Protein AF-A0A8T4M626-F1 (afdb_monomer_lite)

Radius of gyration: 35.27 Å; chains: 1; bounding box: 55×32×104 Å

Foldseek 3Di:
DDPVVVVVVVVVVVVVVVVVVPPPPPPPPPPPPPPPVPQQKAKDKDVQFPAQADWIKIWIQDRVVRDIDIDTKDQDPDDPFSQKIWDWGQDPSNDTDTDMDGLVVVPFGWDADPRHIHTD

Structure (mmCIF, N/CA/C/O backbone):
data_AF-A0A8T4M626-F1
#
_entry.id   AF-A0A8T4M626-F1
#
loop_
_atom_site.group_PDB
_atom_site.id
_atom_site.type_symbol
_atom_site.label_atom_id
_atom_site.label_alt_id
_atom_site.label_comp_id
_atom_site.label_asym_id
_atom_site.label_entity_id
_atom_site.label_seq_id
_atom_site.pdbx_PDB_ins_code
_atom_site.Cartn_x
_atom_site.Cartn_y
_atom_site.Cartn_z
_atom_site.occupancy
_atom_site.B_iso_or_equiv
_atom_site.auth_seq_id
_atom_site.auth_comp_id
_atom_site.auth_asym_id
_atom_site.auth_atom_id
_atom_site.pdbx_PDB_model_num
ATOM 1 N N . MET A 1 1 ? 32.036 -14.015 -90.762 1.00 57.12 1 MET A N 1
ATOM 2 C CA . MET A 1 1 ? 32.161 -13.752 -89.309 1.00 57.12 1 MET A CA 1
ATOM 3 C C . MET A 1 1 ? 32.916 -14.909 -88.667 1.00 57.12 1 MET A C 1
ATOM 5 O O . MET A 1 1 ? 32.572 -16.057 -88.918 1.00 57.12 1 MET A O 1
ATOM 9 N N . LYS A 1 2 ? 34.026 -14.626 -87.973 1.00 62.91 2 LYS A N 1
ATOM 10 C CA . LYS A 1 2 ? 34.991 -15.639 -87.510 1.00 62.91 2 LYS A CA 1
ATOM 11 C C . LYS A 1 2 ? 34.358 -16.486 -86.396 1.00 62.91 2 LYS A C 1
ATOM 13 O O . LYS A 1 2 ? 33.916 -15.924 -85.401 1.00 62.91 2 LYS A O 1
ATOM 18 N N . LYS A 1 3 ? 34.348 -17.818 -86.553 1.00 63.09 3 LYS A N 1
ATOM 19 C CA . LYS A 1 3 ? 33.780 -18.803 -85.599 1.00 63.09 3 LYS A CA 1
ATOM 20 C C . LYS A 1 3 ? 34.244 -18.591 -84.142 1.00 63.09 3 LYS A C 1
ATOM 22 O O . LYS A 1 3 ? 33.512 -18.890 -83.209 1.00 63.09 3 LYS A O 1
ATOM 27 N N . TRP A 1 4 ? 35.413 -17.980 -83.964 1.00 67.81 4 TRP A N 1
ATOM 28 C CA . TRP A 1 4 ? 36.001 -17.590 -82.680 1.00 67.81 4 TRP A CA 1
ATOM 29 C C . TRP A 1 4 ? 35.215 -16.519 -81.904 1.00 67.81 4 TRP A C 1
ATOM 31 O O . TRP A 1 4 ? 35.236 -16.522 -80.679 1.00 67.81 4 TRP A O 1
ATOM 41 N N . VAL A 1 5 ? 34.478 -15.638 -82.589 1.00 72.62 5 VAL A N 1
ATOM 42 C CA . VAL A 1 5 ? 33.690 -14.575 -81.936 1.00 72.62 5 VAL A CA 1
ATOM 43 C C . VAL A 1 5 ? 32.458 -15.159 -81.241 1.00 72.62 5 VAL A C 1
ATOM 45 O O . VAL A 1 5 ? 32.122 -14.753 -80.136 1.00 72.62 5 VAL A O 1
ATOM 48 N N . ILE A 1 6 ? 31.825 -16.166 -81.848 1.00 70.75 6 ILE A N 1
ATOM 49 C CA . ILE A 1 6 ? 30.635 -16.823 -81.288 1.00 70.75 6 ILE A CA 1
ATOM 50 C C . ILE A 1 6 ? 31.006 -17.599 -80.016 1.00 70.75 6 ILE A C 1
ATOM 52 O O . ILE A 1 6 ? 30.302 -17.510 -79.014 1.00 70.75 6 ILE A O 1
ATOM 56 N N . ALA A 1 7 ? 32.151 -18.290 -80.022 1.00 72.44 7 ALA A N 1
ATOM 57 C CA . ALA A 1 7 ? 32.646 -19.007 -78.848 1.00 72.44 7 ALA A CA 1
ATOM 58 C C . ALA A 1 7 ? 32.935 -18.063 -77.665 1.00 72.44 7 ALA A C 1
ATOM 60 O O . ALA A 1 7 ? 32.554 -18.363 -76.536 1.00 72.44 7 ALA A O 1
ATOM 61 N N . ALA A 1 8 ? 33.537 -16.896 -77.921 1.00 75.06 8 ALA A N 1
ATOM 62 C CA . ALA A 1 8 ? 33.835 -15.915 -76.877 1.00 75.06 8 ALA A CA 1
ATOM 63 C C . ALA A 1 8 ? 32.566 -15.334 -76.225 1.00 75.06 8 ALA A C 1
ATOM 65 O O . ALA A 1 8 ? 32.515 -15.176 -75.006 1.00 75.06 8 ALA A O 1
ATOM 66 N N . VAL A 1 9 ? 31.520 -15.068 -77.016 1.00 77.12 9 VAL A N 1
ATOM 67 C CA . VAL A 1 9 ? 30.245 -14.529 -76.509 1.00 77.12 9 VAL A CA 1
ATOM 68 C C . VAL A 1 9 ? 29.505 -15.556 -75.646 1.00 77.12 9 VAL A C 1
ATOM 70 O O . VAL A 1 9 ? 28.966 -15.197 -74.601 1.00 77.12 9 VAL A O 1
ATOM 73 N N . ILE A 1 10 ? 29.522 -16.836 -76.033 1.00 77.31 10 ILE A N 1
ATOM 74 C CA . ILE A 1 10 ? 28.875 -17.913 -75.264 1.00 77.31 10 ILE A CA 1
ATOM 75 C C . ILE A 1 10 ? 29.564 -18.110 -73.908 1.00 77.31 10 ILE A C 1
ATOM 77 O O . ILE A 1 10 ? 28.886 -18.200 -72.886 1.00 77.31 10 ILE A O 1
ATOM 81 N N . VAL A 1 11 ? 30.901 -18.121 -73.877 1.00 78.06 11 VAL A N 1
ATOM 82 C CA . VAL A 1 11 ? 31.659 -18.258 -72.622 1.00 78.06 11 VAL A CA 1
ATOM 83 C C . VAL A 1 11 ? 31.390 -17.074 -71.693 1.00 78.06 11 VAL A C 1
ATOM 85 O O . VAL A 1 11 ? 31.130 -17.276 -70.508 1.00 78.06 11 VAL A O 1
ATOM 88 N N . LEU A 1 12 ? 31.370 -15.847 -72.223 1.00 78.19 12 LEU A N 1
ATOM 89 C CA . LEU A 1 12 ? 31.087 -14.653 -71.425 1.00 78.19 12 LEU A CA 1
ATOM 90 C C . LEU A 1 12 ? 29.668 -14.683 -70.829 1.00 78.19 12 LEU A C 1
ATOM 92 O O . LEU A 1 12 ? 29.491 -14.386 -69.648 1.00 78.19 12 LEU A O 1
ATOM 96 N N . ALA A 1 13 ? 28.669 -15.105 -71.609 1.00 76.19 13 ALA A N 1
ATOM 97 C CA . ALA A 1 13 ? 27.291 -15.237 -71.137 1.00 76.19 13 ALA A CA 1
ATOM 98 C C . ALA A 1 13 ? 27.148 -16.284 -70.015 1.00 76.19 13 ALA A C 1
ATOM 100 O O . ALA A 1 13 ? 26.428 -16.048 -69.043 1.00 76.19 13 ALA A O 1
ATOM 101 N N . MET A 1 14 ? 27.868 -17.410 -70.100 1.00 74.62 14 MET A N 1
ATOM 102 C CA . MET A 1 14 ? 27.851 -18.443 -69.055 1.00 74.62 14 MET A CA 1
ATOM 103 C C . MET A 1 14 ? 28.494 -17.972 -67.742 1.00 74.62 14 MET A C 1
ATOM 105 O O . MET A 1 14 ? 27.971 -18.276 -66.671 1.00 74.62 14 MET A O 1
ATOM 109 N N . VAL A 1 15 ? 29.580 -17.191 -67.795 1.00 73.62 15 VAL A N 1
ATOM 110 C CA . VAL A 1 15 ? 30.222 -16.643 -66.582 1.00 73.62 15 VAL A CA 1
ATOM 111 C C . VAL A 1 15 ? 29.300 -15.652 -65.865 1.00 73.62 15 VAL A C 1
ATOM 113 O O . VAL A 1 15 ? 29.197 -15.686 -64.639 1.00 73.62 15 VAL A O 1
ATOM 116 N N . ILE A 1 16 ? 28.577 -14.814 -66.614 1.00 70.12 16 ILE A N 1
ATOM 117 C CA . ILE A 1 16 ? 27.623 -13.855 -66.039 1.00 70.12 16 ILE A CA 1
ATOM 118 C C . ILE A 1 16 ? 26.457 -14.598 -65.364 1.00 70.12 16 ILE A C 1
ATOM 120 O O . ILE A 1 16 ? 26.126 -14.303 -64.217 1.00 70.12 16 ILE A O 1
ATOM 124 N N . LEU A 1 17 ? 25.885 -15.615 -66.020 1.00 63.06 17 LEU A N 1
ATOM 125 C CA . LEU A 1 17 ? 24.790 -16.423 -65.461 1.00 63.06 17 LEU A CA 1
ATOM 126 C C . LEU A 1 17 ? 25.182 -17.167 -64.172 1.00 63.06 17 LEU A C 1
ATOM 128 O O . LEU A 1 17 ? 24.384 -17.231 -63.238 1.00 63.06 17 LEU A O 1
ATOM 132 N N . LEU A 1 18 ? 26.413 -17.680 -64.083 1.00 61.62 18 LEU A N 1
ATOM 133 C CA . LEU A 1 18 ? 26.911 -18.339 -62.869 1.00 61.62 18 LEU A CA 1
ATOM 134 C C . LEU A 1 18 ? 27.254 -17.344 -61.745 1.00 61.62 18 LEU A C 1
ATOM 136 O O . LEU A 1 18 ? 27.127 -17.690 -60.569 1.00 61.62 18 LEU A O 1
ATOM 140 N N . GLY A 1 19 ? 27.642 -16.109 -62.081 1.00 59.06 19 GLY A N 1
ATOM 141 C CA . GLY A 1 19 ? 27.915 -15.046 -61.108 1.00 59.06 19 GLY A CA 1
ATOM 142 C C . GLY A 1 19 ? 26.661 -14.531 -60.392 1.00 59.06 19 GLY A C 1
ATOM 143 O O . GLY A 1 19 ? 26.698 -14.288 -59.186 1.00 59.06 19 GLY A O 1
ATOM 144 N N . PHE A 1 20 ? 25.526 -14.431 -61.093 1.00 57.06 20 PHE A N 1
ATOM 145 C CA . PHE A 1 20 ? 24.267 -13.954 -60.500 1.00 57.06 20 PHE A CA 1
ATOM 146 C C . PHE A 1 20 ? 23.603 -14.967 -59.548 1.00 57.06 20 PHE A C 1
ATOM 148 O O . PHE A 1 20 ? 22.883 -14.562 -58.637 1.00 57.06 20 PHE A O 1
ATOM 155 N N . PHE A 1 21 ? 23.886 -16.268 -59.675 1.00 54.28 21 PHE A N 1
ATOM 156 C CA . PHE A 1 21 ? 23.289 -17.306 -58.817 1.00 54.28 21 PHE A CA 1
ATOM 157 C C . PHE A 1 21 ? 23.892 -17.401 -57.402 1.00 54.28 21 PHE A C 1
ATOM 159 O O . PHE A 1 21 ? 23.375 -18.133 -56.560 1.00 54.28 21 PHE A O 1
ATOM 166 N N . LYS A 1 22 ? 24.981 -16.677 -57.113 1.00 51.44 22 LYS A N 1
ATOM 167 C CA . LYS A 1 22 ? 25.670 -16.717 -55.809 1.00 51.44 22 LYS A CA 1
ATOM 168 C C . LYS A 1 22 ? 25.314 -15.552 -54.875 1.00 51.44 22 LYS A C 1
ATOM 170 O O . LYS A 1 22 ? 25.767 -15.560 -53.735 1.00 51.44 22 LYS A O 1
ATOM 175 N N . LEU A 1 23 ? 24.500 -14.579 -55.309 1.00 53.00 23 LEU A N 1
ATOM 176 C CA . LEU A 1 23 ? 24.201 -13.371 -54.518 1.00 53.00 23 LEU A CA 1
ATOM 177 C C . LEU A 1 23 ? 22.860 -13.377 -53.759 1.00 53.00 23 LEU A C 1
ATOM 179 O O . LEU A 1 23 ? 22.566 -12.414 -53.060 1.00 53.00 23 LEU A O 1
ATOM 183 N N . SER A 1 24 ? 22.057 -14.440 -53.841 1.00 52.94 24 SER A N 1
ATOM 184 C CA . SER A 1 24 ? 20.772 -14.554 -53.121 1.00 52.94 24 SER A CA 1
ATOM 185 C C . SER A 1 24 ? 20.856 -15.331 -51.794 1.00 52.94 24 SER A C 1
ATOM 187 O O . SER A 1 24 ? 19.844 -15.515 -51.126 1.00 52.94 24 SER A O 1
ATOM 189 N N . GLY A 1 25 ? 22.054 -15.773 -51.388 1.00 53.41 25 GLY A N 1
ATOM 190 C CA . GLY A 1 25 ? 22.265 -16.648 -50.224 1.00 53.41 25 GLY A CA 1
ATOM 191 C C . GLY A 1 25 ? 22.614 -15.969 -48.892 1.00 53.41 25 GLY A C 1
ATOM 192 O O . GLY A 1 25 ? 22.757 -16.669 -47.895 1.00 53.41 25 GLY A O 1
ATOM 193 N N . TYR A 1 26 ? 22.746 -14.640 -48.834 1.00 57.34 26 TYR A N 1
ATOM 194 C CA . TYR A 1 26 ? 23.095 -13.919 -47.597 1.00 57.34 26 TYR A CA 1
ATOM 195 C C . TYR A 1 26 ? 21.916 -13.111 -47.045 1.00 57.34 26 TYR A C 1
ATOM 197 O O . TYR A 1 26 ? 22.051 -11.945 -46.694 1.00 57.34 26 TYR A O 1
ATOM 205 N N . ALA A 1 27 ? 20.742 -13.730 -46.953 1.00 55.94 27 ALA A N 1
ATOM 206 C CA . ALA A 1 27 ? 19.688 -13.253 -46.068 1.00 55.94 27 ALA A CA 1
ATOM 207 C C . ALA A 1 27 ? 19.678 -14.141 -44.822 1.00 55.94 27 ALA A C 1
ATOM 209 O O . ALA A 1 27 ? 18.869 -15.052 -44.699 1.00 55.94 27 ALA A O 1
ATOM 210 N N . SER A 1 28 ? 20.598 -13.880 -43.895 1.00 51.56 28 SER A N 1
ATOM 211 C CA . SER A 1 28 ? 20.426 -14.315 -42.511 1.00 51.56 28 SER A CA 1
ATOM 212 C C . SER A 1 28 ? 20.402 -13.066 -41.649 1.00 51.56 28 SER A C 1
ATOM 214 O O . SER A 1 28 ? 21.392 -12.665 -41.041 1.00 51.56 28 SER A O 1
ATOM 216 N N . TRP A 1 29 ? 19.252 -12.394 -41.674 1.00 49.44 29 TRP A N 1
ATOM 217 C CA . TRP A 1 29 ? 18.896 -11.462 -40.620 1.00 49.44 29 TRP A CA 1
ATOM 218 C C . TRP A 1 29 ? 18.645 -12.325 -39.394 1.00 49.44 29 TRP A C 1
ATOM 220 O O . TRP A 1 29 ? 17.544 -12.835 -39.189 1.00 49.44 29 TRP A O 1
ATOM 230 N N . SER A 1 30 ? 19.683 -12.532 -38.587 1.00 52.66 30 SER A N 1
ATOM 231 C CA . SER A 1 30 ? 19.474 -12.908 -37.203 1.00 52.66 30 SER A CA 1
ATOM 232 C C . SER A 1 30 ? 18.682 -11.764 -36.577 1.00 52.66 30 SER A C 1
ATOM 234 O O . SER A 1 30 ? 19.250 -10.760 -36.146 1.00 52.66 30 SER A O 1
ATOM 236 N N . HIS A 1 31 ? 17.357 -11.900 -36.541 1.00 45.44 31 HIS A N 1
ATOM 237 C CA . HIS A 1 31 ? 16.566 -11.288 -35.492 1.00 45.44 31 HIS A CA 1
ATOM 238 C C . HIS A 1 31 ? 17.087 -11.906 -34.199 1.00 45.44 31 HIS A C 1
ATOM 240 O O . HIS A 1 31 ? 16.588 -12.915 -33.711 1.00 45.44 31 HIS A O 1
ATOM 246 N N . GLN A 1 32 ? 18.156 -11.318 -33.670 1.00 48.69 32 GLN A N 1
ATOM 247 C CA . GLN A 1 32 ? 18.458 -11.417 -32.267 1.00 48.69 32 GLN A CA 1
ATOM 248 C C . GLN A 1 32 ? 17.275 -10.724 -31.612 1.00 48.69 32 GLN A C 1
ATOM 250 O O . GLN A 1 32 ? 17.243 -9.503 -31.471 1.00 48.69 32 GLN A O 1
ATOM 255 N N . SER A 1 33 ? 16.244 -11.514 -31.314 1.00 57.03 33 SER A N 1
ATOM 256 C CA . SER A 1 33 ? 15.279 -11.193 -30.289 1.00 57.03 33 SER A CA 1
ATOM 257 C C . SER A 1 33 ? 16.136 -10.894 -29.073 1.00 57.03 33 SER A C 1
ATOM 259 O O . SER A 1 33 ? 16.566 -11.798 -28.359 1.00 57.03 33 SER A O 1
ATOM 261 N N . GLN A 1 34 ? 16.474 -9.618 -28.879 1.00 51.72 34 GLN A N 1
ATOM 262 C CA . GLN A 1 34 ? 16.737 -9.132 -27.549 1.00 51.72 34 GLN A CA 1
ATOM 263 C C . GLN A 1 34 ? 15.511 -9.601 -26.789 1.00 51.72 34 GLN A C 1
ATOM 265 O O . GLN A 1 34 ? 14.401 -9.124 -27.027 1.00 51.72 34 GLN A O 1
ATOM 270 N N . SER A 1 35 ? 15.703 -10.637 -25.976 1.00 56.19 35 SER A N 1
ATOM 271 C CA . SER A 1 35 ? 14.854 -10.877 -24.835 1.00 56.19 35 SER A CA 1
ATOM 272 C C . SER A 1 35 ? 14.815 -9.523 -24.150 1.00 56.19 35 SER A C 1
ATOM 274 O O . SER A 1 35 ? 15.784 -9.111 -23.508 1.00 56.19 35 SER A O 1
ATOM 276 N N . ILE A 1 36 ? 13.753 -8.757 -24.412 1.00 57.56 36 ILE A N 1
ATOM 277 C CA . ILE A 1 36 ? 13.347 -7.696 -23.521 1.00 57.56 36 ILE A CA 1
ATOM 278 C C . ILE A 1 36 ? 13.169 -8.483 -22.242 1.00 57.56 36 ILE A C 1
ATOM 280 O O . ILE A 1 36 ? 12.197 -9.227 -22.115 1.00 57.56 36 ILE A O 1
ATOM 284 N N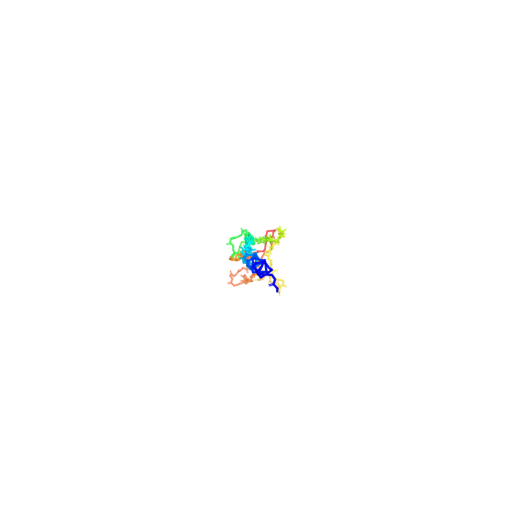 . ASN A 1 37 ? 14.184 -8.430 -21.374 1.00 53.31 37 ASN A N 1
ATOM 285 C CA . ASN A 1 37 ? 14.066 -8.876 -20.006 1.00 53.31 37 ASN A CA 1
ATOM 286 C C . ASN A 1 37 ? 12.744 -8.285 -19.570 1.00 53.31 37 ASN A C 1
ATOM 288 O O . ASN A 1 37 ? 12.609 -7.059 -19.533 1.00 53.31 37 ASN A O 1
ATOM 292 N N . ASN A 1 38 ? 11.754 -9.159 -19.411 1.00 57.66 38 ASN A N 1
ATOM 293 C CA . ASN A 1 38 ? 10.410 -8.806 -19.027 1.00 57.66 38 ASN A CA 1
ATOM 294 C C . ASN A 1 38 ? 10.591 -8.342 -17.591 1.00 57.66 38 ASN A C 1
ATOM 296 O O . ASN A 1 38 ? 10.582 -9.139 -16.656 1.00 57.66 38 ASN A O 1
ATOM 300 N N . LYS A 1 39 ? 11.008 -7.085 -17.452 1.00 61.34 39 LYS A N 1
ATOM 301 C CA . LYS A 1 39 ? 11.422 -6.475 -16.208 1.00 61.34 39 LYS A CA 1
ATOM 302 C C . LYS A 1 39 ? 10.098 -6.318 -15.485 1.00 61.34 39 LYS A C 1
ATOM 304 O O . LYS A 1 39 ? 9.362 -5.362 -15.709 1.00 61.34 39 LYS A O 1
ATOM 309 N N . LEU A 1 40 ? 9.727 -7.375 -14.771 1.00 76.12 40 LEU A N 1
ATOM 310 C CA . LEU A 1 40 ? 8.503 -7.433 -14.007 1.00 76.12 40 LEU A CA 1
ATOM 311 C C . LEU A 1 40 ? 8.561 -6.258 -13.044 1.00 76.12 40 LEU A C 1
ATOM 313 O O . LEU A 1 40 ? 9.584 -6.016 -12.397 1.00 76.12 40 LEU A O 1
ATOM 317 N N . ASN A 1 41 ? 7.473 -5.497 -12.996 1.00 85.94 41 ASN A N 1
ATOM 318 C CA . ASN A 1 41 ? 7.283 -4.571 -11.897 1.00 85.94 41 ASN A CA 1
ATOM 319 C C . ASN A 1 41 ? 7.443 -5.350 -10.586 1.00 85.94 41 ASN A C 1
ATOM 321 O O . ASN A 1 41 ? 7.130 -6.542 -10.529 1.00 85.94 41 ASN A O 1
ATOM 325 N N . ASN A 1 42 ? 7.951 -4.681 -9.558 1.00 93.69 42 ASN A N 1
ATOM 326 C CA . ASN A 1 42 ? 8.001 -5.239 -8.213 1.00 93.69 42 ASN A CA 1
ATOM 327 C C . ASN A 1 42 ? 7.031 -4.463 -7.331 1.00 93.69 42 ASN A C 1
ATOM 329 O O . ASN A 1 42 ? 6.921 -3.242 -7.468 1.00 93.69 42 ASN A O 1
ATOM 333 N N . CYS A 1 43 ? 6.349 -5.159 -6.435 1.00 94.94 43 CYS A N 1
ATOM 334 C CA . CYS A 1 43 ? 5.502 -4.538 -5.437 1.00 94.94 43 CYS A CA 1
ATOM 335 C C . CYS A 1 43 ? 5.744 -5.231 -4.101 1.00 94.94 43 CYS A C 1
ATOM 337 O O . CYS A 1 43 ? 5.720 -6.456 -4.031 1.00 94.94 43 CYS A O 1
ATOM 339 N N . GLU A 1 44 ? 6.005 -4.435 -3.073 1.00 95.94 44 GLU A N 1
ATOM 340 C CA . GLU A 1 44 ? 6.215 -4.885 -1.701 1.00 95.94 44 GLU A CA 1
ATOM 341 C C . GLU A 1 44 ? 5.088 -4.343 -0.829 1.00 95.94 44 GLU A C 1
ATOM 343 O O . GLU A 1 44 ? 4.772 -3.156 -0.914 1.00 95.94 44 GLU A O 1
ATOM 348 N N . ASP A 1 45 ? 4.503 -5.214 -0.015 1.00 93.56 45 ASP A N 1
ATOM 349 C CA . ASP A 1 45 ? 3.365 -4.915 0.848 1.00 93.56 45 ASP A CA 1
ATOM 350 C C . ASP A 1 45 ? 3.715 -5.261 2.294 1.00 93.56 45 ASP A C 1
ATOM 352 O O . ASP A 1 45 ? 4.244 -6.347 2.550 1.00 93.56 45 ASP A O 1
ATOM 356 N N . THR A 1 46 ? 3.486 -4.352 3.238 1.00 95.81 46 THR A N 1
ATOM 357 C CA . THR A 1 46 ? 3.976 -4.527 4.617 1.00 95.81 46 THR A CA 1
ATOM 358 C C . THR A 1 46 ? 3.051 -5.350 5.507 1.00 95.81 46 THR A C 1
ATOM 360 O O . THR A 1 46 ? 3.509 -5.876 6.519 1.00 95.81 46 THR A O 1
ATOM 363 N N . ASP A 1 47 ? 1.776 -5.476 5.148 1.00 90.38 47 ASP A N 1
ATOM 364 C CA . ASP A 1 47 ? 0.738 -6.182 5.916 1.00 90.38 47 ASP A CA 1
ATOM 365 C C . ASP A 1 47 ? 0.269 -7.487 5.240 1.00 90.38 47 ASP A C 1
ATOM 367 O O . ASP A 1 47 ? -0.638 -8.167 5.713 1.00 90.38 47 ASP A O 1
ATOM 371 N N . SER A 1 48 ? 0.969 -7.909 4.182 1.00 86.94 48 SER A N 1
ATOM 372 C CA . SER A 1 48 ? 0.712 -9.152 3.442 1.00 86.94 48 SER A CA 1
ATOM 373 C C . SER A 1 48 ? -0.619 -9.197 2.681 1.00 86.94 48 SER A C 1
ATOM 375 O O . SER A 1 48 ? -1.201 -10.275 2.510 1.00 86.94 48 SER A O 1
ATOM 377 N N . GLY A 1 49 ? -1.058 -8.070 2.122 1.00 89.31 49 GLY A N 1
ATOM 378 C CA . GLY A 1 49 ? -2.045 -8.051 1.051 1.00 89.31 49 GLY A CA 1
ATOM 379 C C . GLY A 1 49 ? -3.266 -7.231 1.411 1.00 89.31 49 GLY A C 1
ATOM 380 O O . GLY A 1 49 ? -3.205 -6.021 1.418 1.00 89.31 49 GLY A O 1
ATOM 381 N N . LYS A 1 50 ? -4.417 -7.889 1.575 1.00 93.81 50 LYS A N 1
ATOM 382 C CA . LYS A 1 50 ? -5.695 -7.215 1.848 1.00 93.81 50 LYS A CA 1
ATOM 383 C C . LYS A 1 50 ? -6.007 -7.218 3.350 1.00 93.81 50 LYS A C 1
ATOM 385 O O . LYS A 1 50 ? -6.937 -7.921 3.756 1.00 93.81 50 LYS A O 1
ATOM 390 N N . ASP A 1 51 ? -5.225 -6.510 4.158 1.00 94.50 51 ASP A N 1
ATOM 391 C CA . ASP A 1 51 ? -5.382 -6.411 5.613 1.00 94.50 51 ASP A CA 1
ATOM 392 C C . ASP A 1 51 ? -5.678 -4.983 6.109 1.00 94.50 51 ASP A C 1
ATOM 394 O O . ASP A 1 51 ? -4.880 -4.324 6.765 1.00 94.50 51 ASP A O 1
ATOM 398 N N . TYR A 1 52 ? -6.931 -4.561 5.954 1.00 93.94 52 TYR A N 1
ATOM 399 C CA . TYR A 1 52 ? -7.438 -3.291 6.484 1.00 93.94 52 TYR A CA 1
ATOM 400 C C . TYR A 1 52 ? -7.458 -3.170 8.022 1.00 93.94 52 TYR A C 1
ATOM 402 O O . TYR A 1 52 ? -7.957 -2.163 8.538 1.00 93.94 52 TYR A O 1
ATOM 410 N N . THR A 1 53 ? -7.012 -4.175 8.785 1.00 95.31 53 THR A N 1
ATOM 411 C CA . THR A 1 53 ? -6.960 -4.128 10.260 1.00 95.31 53 THR A CA 1
ATOM 412 C C . THR A 1 53 ? -5.567 -3.851 10.812 1.00 95.31 53 THR A C 1
ATOM 414 O O . THR A 1 53 ? -5.449 -3.407 11.959 1.00 95.31 53 THR A O 1
ATOM 417 N N . THR A 1 54 ? -4.543 -4.018 9.983 1.00 95.81 54 THR A N 1
ATOM 418 C CA . THR A 1 54 ? -3.153 -3.693 10.286 1.00 95.81 54 THR A CA 1
ATOM 419 C C . THR A 1 54 ? -2.766 -2.446 9.488 1.00 95.81 54 THR A C 1
ATOM 421 O O . THR A 1 54 ? -3.163 -2.319 8.340 1.00 95.81 54 THR A O 1
ATOM 424 N N . PRO A 1 55 ? -2.054 -1.462 10.062 1.00 94.56 55 PRO A N 1
ATOM 425 C CA . PRO A 1 55 ? -1.566 -0.336 9.270 1.00 94.56 55 PRO A CA 1
ATOM 426 C C . PRO A 1 55 ? -0.536 -0.810 8.236 1.00 94.56 55 PRO A C 1
ATOM 428 O O . PRO A 1 55 ? 0.469 -1.415 8.621 1.00 94.56 55 PRO A O 1
ATOM 431 N N . GLY A 1 56 ? -0.762 -0.480 6.962 1.00 94.50 56 GLY A N 1
ATOM 432 C CA . GLY A 1 56 ? 0.061 -0.944 5.854 1.00 94.50 56 GLY A CA 1
ATOM 433 C C . GLY A 1 56 ? 0.535 0.126 4.869 1.00 94.50 56 GLY A C 1
ATOM 434 O O . GLY A 1 56 ? 0.058 1.270 4.803 1.00 94.50 56 GLY A O 1
ATOM 435 N N . THR A 1 57 ? 1.538 -0.279 4.085 1.00 95.88 57 THR A N 1
ATOM 436 C CA . THR A 1 57 ? 2.053 0.449 2.929 1.00 95.88 57 THR A CA 1
ATOM 437 C C . THR A 1 57 ? 2.352 -0.501 1.775 1.00 95.88 57 THR A C 1
ATOM 439 O O . THR A 1 57 ? 3.055 -1.496 1.955 1.00 95.88 57 THR A O 1
ATOM 442 N N . ALA A 1 58 ? 1.949 -0.103 0.568 1.00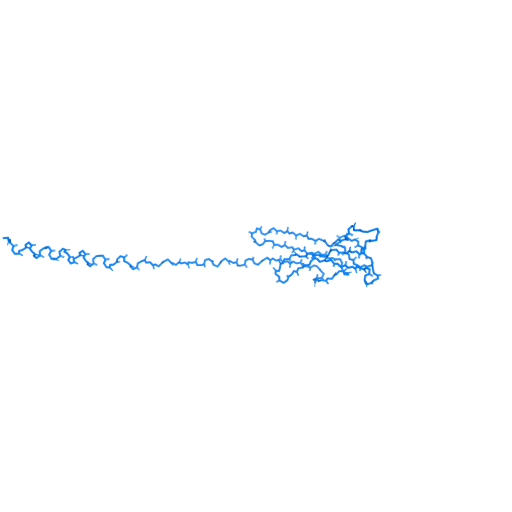 97.12 58 ALA A N 1
ATOM 443 C CA . ALA A 1 58 ? 2.363 -0.750 -0.670 1.00 97.12 58 ALA A CA 1
ATOM 444 C C . ALA A 1 58 ? 3.410 0.099 -1.398 1.00 97.12 58 ALA A C 1
ATOM 446 O O . ALA A 1 58 ? 3.196 1.276 -1.710 1.00 97.12 58 ALA A O 1
ATOM 447 N N . THR A 1 59 ? 4.549 -0.507 -1.724 1.00 97.12 59 THR A N 1
ATOM 448 C CA . THR A 1 59 ? 5.629 0.115 -2.492 1.00 97.12 59 THR A CA 1
ATOM 449 C C . THR A 1 59 ? 5.758 -0.545 -3.856 1.00 97.12 59 THR A C 1
ATOM 451 O O . THR A 1 59 ? 6.231 -1.669 -3.982 1.00 97.12 59 THR A O 1
ATOM 454 N N . TRP A 1 60 ? 5.394 0.190 -4.904 1.00 95.31 60 TRP A N 1
ATOM 455 C CA . TRP A 1 60 ? 5.521 -0.231 -6.293 1.00 95.31 60 TRP A CA 1
ATOM 456 C C . TRP A 1 60 ? 6.796 0.329 -6.929 1.00 95.31 60 TRP A C 1
ATOM 458 O O . TRP A 1 60 ? 7.055 1.532 -6.892 1.00 95.31 60 TRP A O 1
ATOM 468 N N . THR A 1 61 ? 7.591 -0.537 -7.554 1.00 95.94 61 THR A N 1
ATOM 469 C CA . THR A 1 61 ? 8.786 -0.165 -8.317 1.00 95.94 61 THR A CA 1
ATOM 470 C C . THR A 1 61 ? 8.531 -0.365 -9.806 1.00 95.94 61 THR A C 1
ATOM 472 O O . THR A 1 61 ? 8.364 -1.493 -10.277 1.00 95.94 61 THR A O 1
ATOM 475 N N . TRP A 1 62 ? 8.548 0.734 -10.563 1.00 90.56 62 TRP A N 1
ATOM 476 C CA . TRP A 1 62 ? 8.391 0.700 -12.011 1.00 90.56 62 TRP A CA 1
ATOM 477 C C . TRP A 1 62 ? 9.690 0.251 -12.677 1.00 90.56 62 TRP A C 1
ATOM 479 O O . TRP A 1 62 ? 10.724 0.917 -12.598 1.00 90.56 62 TRP A O 1
ATOM 489 N N . ALA A 1 63 ? 9.648 -0.890 -13.356 1.00 88.88 63 ALA A N 1
ATOM 490 C CA . ALA A 1 63 ? 10.861 -1.562 -13.801 1.00 88.88 63 ALA A CA 1
ATOM 491 C C . ALA A 1 63 ? 11.609 -0.825 -14.935 1.00 88.88 63 ALA A C 1
ATOM 493 O O . ALA A 1 63 ? 12.829 -0.965 -15.075 1.00 88.88 63 ALA A O 1
ATOM 494 N N . LEU A 1 64 ? 10.908 0.005 -15.719 1.00 87.38 64 LEU A N 1
ATOM 495 C CA . LEU A 1 64 ? 11.505 0.745 -16.839 1.00 87.38 64 LEU A CA 1
ATOM 496 C C . LEU A 1 64 ? 12.571 1.753 -16.388 1.00 87.38 64 LEU A C 1
ATOM 498 O O . LEU A 1 64 ? 13.575 1.921 -17.074 1.00 87.38 64 LEU A O 1
ATOM 502 N N . ASN A 1 65 ? 12.391 2.388 -15.230 1.00 90.69 65 ASN A N 1
ATOM 503 C CA . ASN A 1 65 ? 13.300 3.420 -14.717 1.00 90.69 65 ASN A CA 1
ATOM 504 C C . ASN A 1 65 ? 13.680 3.233 -13.239 1.00 90.69 65 ASN A C 1
ATOM 506 O O . ASN A 1 65 ? 14.280 4.127 -12.649 1.00 90.69 65 ASN A O 1
ATOM 510 N N . ASN A 1 66 ? 13.331 2.089 -12.640 1.00 89.88 66 ASN A N 1
ATOM 511 C CA . ASN A 1 66 ? 13.510 1.782 -11.218 1.00 89.88 66 ASN A CA 1
ATOM 512 C C . ASN A 1 66 ? 12.892 2.831 -10.271 1.00 89.88 66 ASN A C 1
ATOM 514 O O . ASN A 1 66 ? 13.321 2.965 -9.122 1.00 89.88 66 ASN A O 1
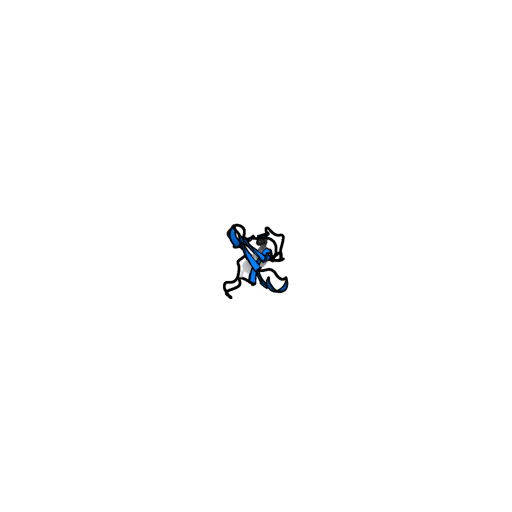ATOM 518 N N . LYS A 1 67 ? 11.896 3.598 -10.730 1.00 94.31 67 LYS A N 1
ATOM 519 C CA . LYS A 1 67 ? 11.236 4.596 -9.891 1.00 94.31 67 LYS A CA 1
ATOM 520 C C . LYS A 1 67 ? 10.321 3.904 -8.888 1.00 94.31 67 LYS A C 1
ATOM 522 O O . LYS A 1 67 ? 9.508 3.065 -9.268 1.00 94.31 67 LYS A O 1
ATOM 527 N N . LYS A 1 68 ? 10.446 4.287 -7.618 1.00 95.88 68 LYS A N 1
ATOM 528 C CA . LYS A 1 68 ? 9.622 3.774 -6.523 1.00 95.88 68 LYS A CA 1
ATOM 529 C C . LYS A 1 68 ? 8.472 4.725 -6.215 1.00 95.88 68 LYS A C 1
ATOM 531 O O . LYS A 1 68 ? 8.651 5.943 -6.208 1.00 95.88 68 LYS A O 1
ATOM 536 N N . TYR A 1 69 ? 7.315 4.146 -5.943 1.00 96.00 69 TYR A N 1
ATOM 537 C CA . TYR A 1 69 ? 6.097 4.819 -5.530 1.00 96.00 69 TYR A CA 1
ATOM 538 C C . TYR A 1 69 ? 5.580 4.115 -4.281 1.00 96.00 69 TYR A C 1
ATOM 540 O O . TYR A 1 69 ? 5.268 2.930 -4.338 1.00 96.00 69 TYR A O 1
ATOM 548 N N . THR A 1 70 ? 5.510 4.834 -3.167 1.00 96.44 70 THR A N 1
ATOM 549 C CA . THR A 1 70 ? 5.009 4.300 -1.897 1.00 96.44 70 THR A CA 1
ATOM 550 C C . THR A 1 70 ? 3.649 4.906 -1.605 1.00 96.44 70 THR A C 1
ATOM 552 O O . THR A 1 70 ? 3.483 6.127 -1.651 1.00 96.44 70 THR A O 1
ATOM 555 N N . TYR A 1 71 ? 2.691 4.044 -1.294 1.00 96.19 71 TYR A N 1
ATOM 556 C CA . TYR A 1 71 ? 1.323 4.395 -0.961 1.00 96.19 71 TYR A CA 1
ATOM 557 C C . TYR A 1 71 ? 1.041 3.936 0.463 1.00 96.19 71 TYR A C 1
ATOM 559 O O . TYR A 1 71 ? 1.369 2.810 0.823 1.00 96.19 71 TYR A O 1
ATOM 567 N N . LYS A 1 72 ? 0.469 4.828 1.271 1.00 96.44 72 LYS A N 1
ATOM 568 C CA . LYS A 1 72 ? 0.004 4.511 2.622 1.00 96.44 72 LYS A CA 1
ATOM 569 C C . LYS A 1 72 ? -1.505 4.392 2.620 1.00 96.44 72 LYS A C 1
ATOM 571 O O . LYS A 1 72 ? -2.176 5.163 1.921 1.00 96.44 72 LYS A O 1
ATOM 576 N N . ASP A 1 73 ? -2.019 3.525 3.473 1.00 95.69 73 ASP A N 1
ATOM 577 C CA . ASP A 1 73 ? -3.451 3.462 3.708 1.00 95.69 73 ASP A CA 1
ATOM 578 C C . ASP A 1 73 ? -3.939 4.757 4.338 1.00 95.69 73 ASP A C 1
ATOM 580 O O . ASP A 1 73 ? -3.246 5.397 5.139 1.00 95.69 73 ASP A O 1
ATOM 584 N N . PHE A 1 74 ? -5.154 5.166 3.992 1.00 94.62 74 PHE A N 1
ATOM 585 C CA . PHE A 1 74 ? -5.712 6.407 4.509 1.00 94.62 74 PHE A CA 1
ATOM 586 C C . PHE A 1 74 ? -7.204 6.296 4.792 1.00 94.62 74 PHE A C 1
ATOM 588 O O . PHE A 1 74 ? -7.962 5.637 4.083 1.00 94.62 74 PHE A O 1
ATOM 595 N N . CYS A 1 75 ? -7.654 7.007 5.824 1.00 94.69 75 CYS A N 1
ATOM 596 C CA . CYS A 1 75 ? -9.080 7.145 6.086 1.00 94.69 75 CYS A CA 1
ATOM 597 C C . CYS A 1 75 ? -9.701 8.087 5.056 1.00 94.69 75 CYS A C 1
ATOM 599 O O . CYS 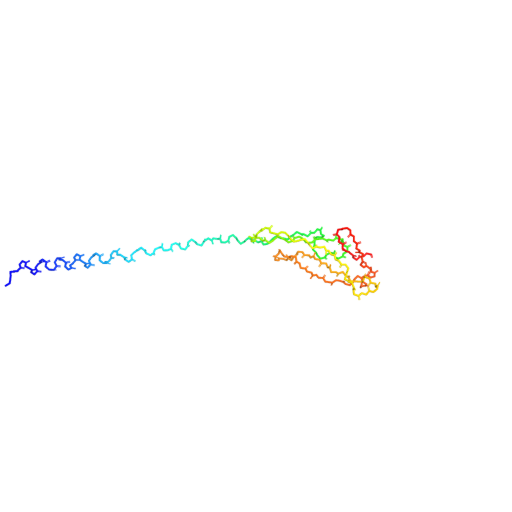A 1 75 ? -9.300 9.250 4.958 1.00 94.69 75 CYS A O 1
ATOM 601 N N . SER A 1 76 ? -10.701 7.617 4.313 1.00 88.88 76 SER A N 1
ATOM 602 C CA . SER A 1 76 ? -11.403 8.454 3.341 1.00 88.88 76 SER A CA 1
ATOM 603 C C . SER A 1 76 ? -12.167 9.570 4.071 1.00 88.88 76 SER A C 1
ATOM 605 O O . SER A 1 76 ? -12.909 9.313 5.020 1.00 88.88 76 SER A O 1
ATOM 607 N N . LEU A 1 77 ? -12.019 10.819 3.619 1.00 71.75 77 LEU A N 1
ATOM 608 C CA . LEU A 1 77 ? -12.539 12.031 4.282 1.00 71.75 77 LEU A CA 1
ATOM 609 C C . LEU A 1 77 ? -14.054 12.270 4.085 1.00 71.75 77 LEU A C 1
ATOM 611 O O . LEU A 1 77 ? -14.512 13.407 4.068 1.00 71.75 77 LEU A O 1
ATOM 615 N N . GLY A 1 78 ? -14.847 11.212 3.906 1.00 60.25 78 GLY A N 1
ATOM 616 C CA . GLY A 1 78 ? -16.228 11.332 3.429 1.00 60.25 78 GLY A CA 1
ATOM 617 C C . GLY A 1 78 ? -17.288 11.677 4.477 1.00 60.25 78 GLY A C 1
ATOM 618 O O . GLY A 1 78 ? -18.358 12.136 4.096 1.00 60.25 78 GLY A O 1
ATOM 619 N N . LEU A 1 79 ? -17.051 11.451 5.774 1.00 52.78 79 LEU A N 1
ATOM 620 C CA . LEU A 1 79 ? -18.060 11.646 6.825 1.00 52.78 79 LEU A CA 1
ATOM 621 C C . LEU A 1 79 ? -17.396 12.022 8.158 1.00 52.78 79 LEU A C 1
ATOM 623 O O . LEU A 1 79 ? -16.258 11.633 8.416 1.00 52.78 79 LEU A O 1
ATOM 627 N N . ALA A 1 80 ? -18.137 12.725 9.026 1.00 57.44 80 ALA A N 1
ATOM 628 C CA . ALA A 1 80 ? -17.720 13.115 10.385 1.00 57.44 80 ALA A CA 1
ATOM 629 C C . ALA A 1 80 ? -17.226 11.933 11.245 1.00 57.44 80 ALA A C 1
ATOM 631 O O . ALA A 1 80 ? -16.513 12.121 12.228 1.00 57.44 80 ALA A O 1
ATOM 632 N N . VAL A 1 81 ? -17.562 10.709 10.836 1.00 64.19 81 VAL A N 1
ATOM 633 C CA . VAL A 1 81 ? -16.995 9.473 11.356 1.00 64.19 81 VAL A CA 1
ATOM 634 C C . VAL A 1 81 ? -16.132 8.866 10.250 1.00 64.19 81 VAL A C 1
ATOM 636 O O . VAL A 1 81 ? -16.659 8.446 9.215 1.00 64.19 81 VAL A O 1
ATOM 639 N N . LYS A 1 82 ? -14.809 8.819 10.465 1.00 78.69 82 LYS A N 1
ATOM 640 C CA . LYS A 1 82 ? -13.840 8.107 9.616 1.00 78.69 82 LYS A CA 1
ATOM 641 C C . LYS A 1 82 ? -14.193 6.616 9.626 1.00 78.69 82 LYS A C 1
ATOM 643 O O . LYS A 1 82 ? -13.653 5.851 10.405 1.00 78.69 82 LYS A O 1
ATOM 648 N N . THR A 1 83 ? -15.171 6.204 8.833 1.00 88.94 83 THR A N 1
ATOM 649 C CA . THR A 1 83 ? -15.695 4.824 8.802 1.00 88.94 83 THR A CA 1
ATOM 650 C C . THR A 1 83 ? -15.171 4.040 7.618 1.00 88.94 83 THR A C 1
ATOM 652 O O . THR A 1 83 ? -15.374 2.834 7.552 1.00 88.94 83 THR A O 1
ATOM 655 N N . ARG A 1 84 ? -14.490 4.706 6.684 1.00 92.50 84 ARG A N 1
ATOM 656 C CA . ARG A 1 84 ? -13.932 4.079 5.494 1.00 92.50 84 ARG A CA 1
ATOM 657 C C . ARG A 1 84 ? -12.432 4.268 5.446 1.00 92.50 84 ARG A C 1
ATOM 659 O O . ARG A 1 84 ? -11.927 5.352 5.743 1.00 92.50 84 ARG A O 1
ATOM 666 N N . ILE A 1 85 ? -11.767 3.205 5.039 1.00 94.19 85 ILE A N 1
ATOM 667 C CA . ILE A 1 85 ? -10.346 3.163 4.736 1.00 94.19 85 ILE A CA 1
ATOM 668 C C . ILE A 1 85 ? -10.191 2.891 3.243 1.00 94.19 85 ILE A C 1
ATOM 670 O O . ILE A 1 85 ? -10.969 2.132 2.655 1.00 94.19 85 ILE A O 1
ATOM 674 N N . THR A 1 86 ? -9.215 3.553 2.638 1.00 95.44 86 THR A N 1
ATOM 675 C CA . THR A 1 86 ? -8.640 3.155 1.361 1.00 95.44 86 THR A CA 1
ATOM 676 C C . THR A 1 86 ? -7.309 2.496 1.668 1.00 95.44 86 THR A C 1
ATOM 678 O O . THR A 1 86 ? -6.409 3.157 2.187 1.00 95.44 86 THR A O 1
ATOM 681 N N . GLU A 1 87 ? -7.224 1.214 1.358 1.00 96.06 87 GLU A N 1
ATOM 682 C CA . GLU A 1 87 ? -6.049 0.377 1.547 1.00 96.06 87 GLU A CA 1
ATOM 683 C C . GLU A 1 87 ? -5.334 0.210 0.207 1.00 96.06 87 GLU A C 1
ATOM 685 O O . GLU A 1 87 ? -5.991 0.004 -0.822 1.00 96.06 87 GLU A O 1
ATOM 690 N N . TYR A 1 88 ? -4.012 0.328 0.201 1.00 97.00 88 TYR A N 1
ATOM 691 C CA . TYR A 1 88 ? -3.190 0.016 -0.957 1.00 97.00 88 TYR A CA 1
ATOM 692 C C . TYR A 1 88 ? -2.473 -1.298 -0.732 1.00 97.00 88 TYR A C 1
ATOM 694 O O . TYR A 1 88 ? -1.705 -1.413 0.207 1.00 97.00 88 TYR A O 1
ATOM 702 N N . TYR A 1 89 ? -2.645 -2.219 -1.674 1.00 96.69 89 TYR A N 1
ATOM 703 C CA . TYR A 1 89 ? -2.057 -3.549 -1.598 1.00 96.69 89 TYR A CA 1
ATOM 704 C C . TYR A 1 89 ? -1.365 -3.929 -2.903 1.00 96.69 89 TYR A C 1
ATOM 706 O O . TYR A 1 89 ? -1.651 -3.373 -3.975 1.00 96.69 89 TYR A O 1
ATOM 714 N N . CYS A 1 90 ? -0.480 -4.918 -2.837 1.00 96.25 90 CYS A N 1
ATOM 715 C CA . CYS A 1 90 ? 0.171 -5.471 -4.020 1.00 96.25 90 CYS A CA 1
ATOM 716 C C . CYS A 1 90 ? -0.694 -6.531 -4.717 1.00 96.25 90 CYS A C 1
ATOM 718 O O . CYS A 1 90 ? -1.110 -7.532 -4.136 1.00 96.25 90 CYS A O 1
ATOM 720 N N . THR A 1 91 ? -0.964 -6.329 -6.007 1.00 95.06 91 THR A N 1
ATOM 721 C CA . THR A 1 91 ? -1.721 -7.283 -6.831 1.00 95.06 91 THR A CA 1
ATOM 722 C C . THR A 1 91 ? -0.846 -8.428 -7.347 1.00 95.06 91 THR A C 1
ATOM 724 O O . THR A 1 91 ? 0.381 -8.342 -7.359 1.00 95.06 91 THR A O 1
ATOM 727 N N . ALA A 1 92 ? -1.480 -9.470 -7.897 1.00 92.19 92 ALA A N 1
ATOM 728 C CA . ALA A 1 92 ? -0.787 -10.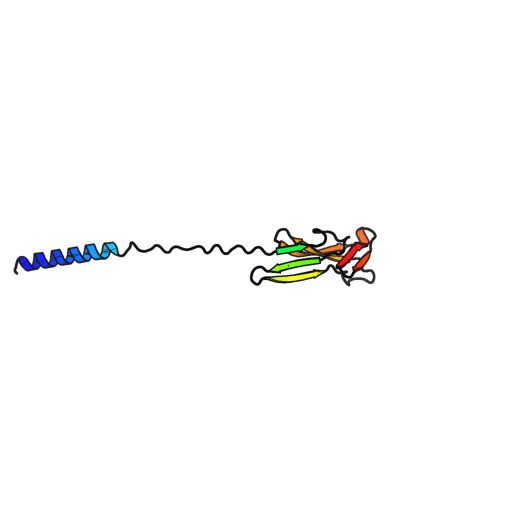571 -8.576 1.00 92.19 92 ALA A CA 1
ATOM 729 C C . ALA A 1 92 ? 0.043 -10.126 -9.801 1.00 92.19 92 ALA A C 1
ATOM 731 O O . ALA A 1 92 ? 0.879 -10.881 -10.288 1.00 92.19 92 ALA A O 1
ATOM 732 N N . GLN A 1 93 ? -0.182 -8.911 -10.313 1.00 91.50 93 GLN A N 1
ATOM 733 C CA . GLN A 1 93 ? 0.590 -8.307 -11.402 1.00 91.50 93 GLN A CA 1
ATOM 734 C C . GLN A 1 93 ? 1.768 -7.455 -10.892 1.00 91.50 93 GLN A C 1
ATOM 736 O O . GLN A 1 93 ? 2.375 -6.724 -11.678 1.00 91.50 93 GLN A O 1
ATOM 741 N N . ASN A 1 94 ? 2.092 -7.531 -9.594 1.00 92.62 94 ASN A N 1
ATOM 742 C CA . ASN A 1 94 ? 3.122 -6.734 -8.924 1.00 92.62 94 ASN A CA 1
ATOM 743 C C . ASN A 1 94 ? 2.929 -5.222 -9.117 1.00 92.62 94 ASN A C 1
ATOM 745 O O . ASN A 1 94 ? 3.867 -4.476 -9.417 1.00 92.62 94 ASN A O 1
ATOM 749 N N . THR A 1 95 ? 1.691 -4.761 -8.958 1.00 94.00 95 THR A N 1
ATOM 750 C CA . THR A 1 95 ? 1.330 -3.339 -8.957 1.00 94.00 95 THR A CA 1
ATOM 751 C C . THR A 1 95 ? 0.580 -2.992 -7.680 1.00 94.00 95 THR A C 1
ATOM 753 O O . THR A 1 95 ? -0.203 -3.808 -7.193 1.00 94.00 95 THR A O 1
ATOM 756 N N . ALA A 1 96 ? 0.801 -1.787 -7.150 1.00 96.06 96 ALA A N 1
ATOM 757 C CA . ALA A 1 96 ? 0.007 -1.271 -6.039 1.00 96.06 96 ALA A CA 1
ATOM 758 C C . ALA A 1 96 ? -1.388 -0.880 -6.544 1.00 96.06 96 ALA A C 1
ATOM 760 O O . ALA A 1 96 ? -1.513 -0.203 -7.570 1.00 96.06 96 ALA A O 1
ATOM 761 N N . SER A 1 97 ? -2.437 -1.296 -5.839 1.00 96.38 97 SER A N 1
ATOM 762 C CA . SER A 1 97 ? -3.823 -1.005 -6.204 1.00 96.38 97 SER A CA 1
ATOM 763 C C . SER A 1 97 ? -4.637 -0.595 -4.978 1.00 96.38 97 SER A C 1
ATOM 765 O O . SER A 1 97 ? -4.464 -1.201 -3.924 1.00 96.38 97 SER A O 1
ATOM 767 N N . PRO A 1 98 ? -5.516 0.418 -5.089 1.00 96.44 98 PRO A N 1
ATOM 768 C CA . PRO A 1 98 ? -6.393 0.804 -3.996 1.00 96.44 98 PRO A CA 1
ATOM 769 C C . PRO A 1 98 ? -7.639 -0.091 -3.919 1.00 96.44 98 PRO A C 1
ATOM 771 O O . PRO A 1 98 ? -8.260 -0.416 -4.933 1.00 96.44 98 PRO A O 1
ATOM 774 N N . ILE A 1 99 ? -8.082 -0.390 -2.703 1.00 95.25 99 ILE A N 1
ATOM 775 C CA . ILE A 1 99 ? -9.393 -0.970 -2.387 1.00 95.25 99 ILE A CA 1
ATOM 776 C C . ILE A 1 99 ? -10.004 -0.220 -1.201 1.00 95.25 99 ILE A C 1
ATOM 778 O O . ILE A 1 99 ? -9.293 0.358 -0.387 1.00 95.25 99 ILE A O 1
ATOM 782 N N . SER A 1 100 ? -11.335 -0.172 -1.113 1.00 94.69 100 SER A N 1
ATOM 783 C CA . SER A 1 100 ? -12.024 0.525 -0.024 1.00 94.69 100 SER A CA 1
ATOM 784 C C . SER A 1 100 ? -12.804 -0.441 0.855 1.00 94.69 100 SER A C 1
ATOM 786 O O . SER A 1 100 ? -13.620 -1.215 0.352 1.00 94.69 100 SER A O 1
ATOM 788 N N . TYR A 1 101 ? -12.616 -0.317 2.169 1.00 93.94 101 TYR A N 1
ATOM 789 C CA . TYR A 1 101 ? -13.357 -1.069 3.179 1.00 93.94 101 TYR A CA 1
ATOM 790 C C . TYR A 1 101 ? -14.179 -0.147 4.072 1.00 93.94 101 TYR A C 1
ATOM 792 O O . TYR A 1 101 ? -13.844 1.019 4.301 1.00 93.94 101 TYR A O 1
ATOM 800 N N . ASN A 1 102 ? -15.285 -0.687 4.583 1.00 93.81 102 ASN A N 1
ATOM 801 C CA . ASN A 1 102 ? -16.123 -0.027 5.573 1.00 93.81 102 ASN A CA 1
ATOM 802 C C . ASN A 1 102 ? -15.814 -0.598 6.964 1.00 93.81 102 ASN A C 1
ATOM 804 O O . ASN A 1 102 ? -16.334 -1.650 7.324 1.00 93.81 102 ASN A O 1
ATOM 808 N N . CYS A 1 103 ? -15.018 0.112 7.762 1.00 93.62 103 CYS A N 1
ATOM 809 C CA . CYS A 1 103 ? -14.707 -0.265 9.142 1.00 93.62 103 CYS A CA 1
ATOM 810 C C . CYS A 1 103 ? -15.970 -0.399 10.006 1.00 93.62 103 CYS A C 1
ATOM 812 O O . CYS A 1 103 ? -16.016 -1.236 10.907 1.00 93.62 103 CYS A O 1
ATOM 814 N N . ALA A 1 104 ? -17.024 0.376 9.717 1.00 92.25 104 ALA A N 1
ATOM 815 C CA . ALA A 1 104 ? -18.269 0.293 10.478 1.00 92.25 104 ALA A CA 1
ATOM 816 C C . ALA A 1 104 ? -18.975 -1.061 10.298 1.00 92.25 104 ALA A C 1
ATOM 818 O O . ALA A 1 104 ? -19.699 -1.486 11.194 1.00 92.25 104 ALA A O 1
ATOM 819 N N . ALA A 1 105 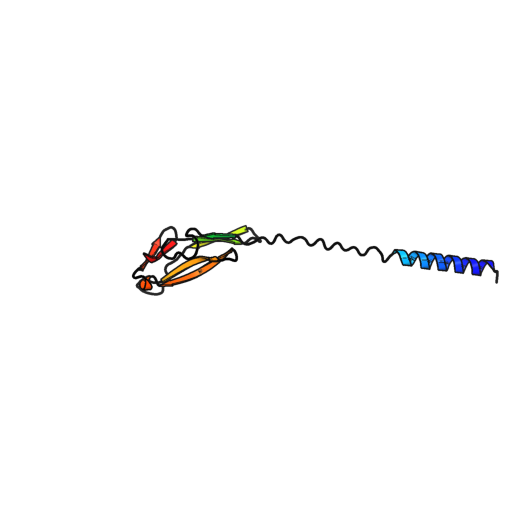? -18.726 -1.772 9.190 1.00 92.56 105 ALA A N 1
ATOM 820 C CA . ALA A 1 105 ? -19.274 -3.110 8.964 1.00 92.56 105 ALA A CA 1
ATOM 821 C C . ALA A 1 105 ? -18.737 -4.153 9.962 1.00 92.56 105 ALA A C 1
ATOM 823 O O . ALA A 1 105 ? -19.397 -5.159 10.197 1.00 92.56 105 ALA A O 1
ATOM 824 N N . ILE A 1 106 ? -17.576 -3.893 10.574 1.00 94.06 106 ILE A N 1
ATOM 825 C CA . ILE A 1 106 ? -16.983 -4.731 11.627 1.00 94.06 106 ILE A CA 1
ATOM 826 C C . ILE A 1 106 ? -17.037 -4.061 13.011 1.00 94.06 106 ILE A C 1
ATOM 828 O O . ILE A 1 106 ? -16.315 -4.451 13.926 1.00 94.06 106 ILE A O 1
ATOM 832 N N . GLY A 1 107 ? -17.864 -3.020 13.174 1.00 94.19 107 GLY A N 1
ATOM 833 C CA . GLY A 1 107 ? -17.990 -2.284 14.436 1.00 94.19 107 GLY A CA 1
ATOM 834 C C . GLY A 1 107 ? -16.727 -1.514 14.842 1.00 94.19 107 GLY A C 1
ATOM 835 O O . GLY A 1 107 ? -16.526 -1.251 16.026 1.00 94.19 107 GLY A O 1
ATOM 836 N N . LYS A 1 108 ? -15.861 -1.171 13.880 1.00 94.56 108 LYS A N 1
ATOM 837 C CA . LYS A 1 108 ? -14.623 -0.407 14.093 1.00 94.56 108 LYS A CA 1
ATOM 838 C C . LYS A 1 108 ? -14.693 0.971 13.447 1.00 94.56 108 LYS A C 1
ATOM 840 O O . LYS A 1 108 ? -15.580 1.277 12.649 1.00 94.56 108 LYS A O 1
ATOM 845 N N . THR A 1 109 ? -13.704 1.798 13.759 1.00 94.50 109 THR A N 1
ATOM 846 C CA . THR A 1 109 ? -13.492 3.093 13.109 1.00 94.50 109 THR A CA 1
ATOM 847 C C . THR A 1 109 ? -12.150 3.106 12.402 1.00 94.50 109 THR A C 1
ATOM 849 O O . THR A 1 109 ? -11.220 2.418 12.802 1.00 94.50 109 THR A O 1
ATOM 852 N N . CYS A 1 110 ? -12.032 3.887 11.340 1.00 94.69 110 CYS A N 1
ATOM 853 C CA . CYS A 1 110 ? -10.755 4.108 10.694 1.00 94.69 110 CYS A CA 1
ATOM 854 C C . CYS A 1 110 ? -9.902 5.046 11.551 1.00 94.69 110 CYS A C 1
ATOM 856 O O . CYS A 1 110 ? -10.291 6.180 11.857 1.00 94.69 110 CYS A O 1
ATOM 858 N N . LYS A 1 111 ? -8.717 4.567 11.909 1.00 94.62 111 LYS A N 1
ATOM 859 C CA . LYS A 1 111 ? -7.680 5.295 12.635 1.00 94.62 111 LYS A CA 1
ATOM 860 C C . LYS A 1 111 ? -6.526 5.566 11.684 1.00 94.62 111 LYS A C 1
ATOM 862 O O . LYS A 1 111 ? -6.261 4.775 10.793 1.00 94.62 111 LYS A O 1
ATOM 867 N N . SER A 1 112 ? -5.856 6.702 11.852 1.00 93.38 112 SER A N 1
ATOM 868 C CA . SER A 1 112 ? -4.659 7.053 11.078 1.00 93.38 112 SER A CA 1
ATOM 869 C C . SER A 1 112 ? -3.437 6.917 11.982 1.00 93.38 112 SER A C 1
ATOM 871 O O . SER A 1 112 ? -3.441 7.476 13.077 1.00 93.38 112 SER A O 1
ATOM 873 N N . GLY A 1 113 ? -2.421 6.181 11.538 1.00 90.75 113 GLY A N 1
ATOM 874 C CA . GLY A 1 113 ? -1.146 6.002 12.228 1.00 90.75 113 GLY A CA 1
ATOM 875 C C . GLY A 1 113 ? 0.047 6.501 11.402 1.00 90.75 113 GLY A C 1
ATOM 876 O O . GLY A 1 113 ? -0.131 6.957 10.270 1.00 90.75 113 GLY A O 1
ATOM 877 N N . PRO A 1 114 ? 1.271 6.428 11.959 1.00 91.12 114 PRO A N 1
ATOM 878 C CA . PRO A 1 114 ? 2.494 6.793 11.240 1.00 91.12 114 PRO A CA 1
ATOM 879 C C . PRO A 1 114 ? 2.746 5.892 10.022 1.00 91.12 114 PRO A C 1
ATOM 881 O O . PRO A 1 114 ? 3.239 6.377 8.998 1.00 91.12 114 PRO A O 1
ATOM 884 N N . ASP A 1 115 ? 2.347 4.623 10.107 1.00 90.38 115 ASP A N 1
ATOM 885 C CA . ASP A 1 115 ? 2.614 3.605 9.085 1.00 90.38 115 ASP A CA 1
ATOM 886 C C . ASP A 1 115 ? 1.456 3.407 8.103 1.00 90.38 115 ASP A C 1
ATOM 888 O O . ASP A 1 115 ? 1.639 2.790 7.069 1.00 90.38 115 ASP A O 1
ATOM 892 N N . GLY A 1 116 ? 0.294 4.004 8.362 1.00 93.06 116 GLY A N 1
ATOM 893 C CA . GLY A 1 116 ? -0.900 3.832 7.541 1.00 93.06 116 GLY A CA 1
ATOM 894 C C . GLY A 1 116 ? -2.165 3.990 8.371 1.00 93.06 116 GLY A C 1
ATOM 895 O O . GLY A 1 116 ? -2.124 4.119 9.600 1.00 93.06 116 GLY A O 1
ATOM 896 N N . ALA A 1 117 ? -3.306 4.038 7.700 1.00 95.31 117 ALA A N 1
ATOM 897 C CA . ALA A 1 117 ? -4.595 3.895 8.352 1.00 95.31 117 ALA A CA 1
ATOM 898 C C . ALA A 1 117 ? -4.950 2.421 8.575 1.00 95.31 117 ALA A C 1
ATOM 900 O O . ALA A 1 117 ? -4.414 1.552 7.912 1.00 95.31 117 ALA A O 1
ATOM 901 N N . TYR A 1 118 ? -5.861 2.151 9.506 1.00 95.69 118 TYR A N 1
ATOM 902 C CA . TYR A 1 118 ? -6.391 0.810 9.771 1.00 95.69 118 TYR A CA 1
ATOM 903 C C . TYR A 1 118 ? -7.772 0.906 10.432 1.00 95.69 118 TYR A C 1
ATOM 905 O O . TYR A 1 118 ? -8.126 1.933 11.024 1.00 95.69 118 TYR A O 1
ATOM 913 N N . CYS A 1 119 ? -8.568 -0.156 10.351 1.00 95.06 119 CYS A N 1
ATOM 914 C CA . CYS A 1 119 ? -9.832 -0.286 11.066 1.00 95.06 119 CYS A CA 1
ATOM 915 C C . CYS A 1 119 ? -9.587 -0.816 12.486 1.00 95.06 119 CYS A C 1
ATOM 917 O O . CYS A 1 119 ? -9.284 -1.993 12.672 1.00 95.06 119 CYS A O 1
ATOM 919 N N . GLY A 1 120 ? -9.781 0.032 13.501 1.00 93.38 120 GLY A N 1
ATOM 920 C CA . GLY A 1 120 ? -9.532 -0.316 14.903 1.00 93.38 120 GLY A CA 1
ATOM 921 C C . GLY A 1 120 ? -10.334 0.463 15.925 1.00 93.38 120 GLY A C 1
ATOM 922 O O . GLY A 1 120 ? -11.091 1.399 15.579 1.00 93.38 120 GLY A O 1
#

pLDDT: mean 81.74, std 16.52, range [45.44, 97.12]

Sequence (120 aa):
MKKWVIAAVIVLAMVILLGFFKLSGYASWSHQSQSINNKLNNCEDTDSGKDYTTPGTATWTWALNNKKYTYKDFCSLGLAVKTRITEYYCTAQNTASPISYNCAAIGKTCKSGPDGAYCG

Secondary structure (DSSP, 8-state):
--HHHHHHHHHHHHHHHHHHTTSS-----------------EEEESS-SS-TTS--EEEEEETTTTEEEEEE-EE-SSSSS--EEEEEEE-TTS-EEEEEEEGGGGT--EEE-SS-EEE-